Protein AF-A0A0N1IPK5-F1 (afdb_monomer_lite)

Foldseek 3Di:
DDLVVQLVDPVNVVQLLCVLLVNHDADPVSVVLSVLLLCCQAPVCPVDDPVSNVSNLVSLLSCVVPVVVSNVSSCVVRPVVCPRVVVSCVVRVDD

pLDDT: mean 91.19, std 5.99, range [52.81, 96.75]

Organism: Papilio machaon (NCBI:txid76193)

Sequence (95 aa):
MNVDDVISNRRLLIAYVKCVLEKGRCTPEGKELKSHITEALQSGCDKCTDRQRRSIRKVIKHLIHNENNYWNQLVNMYDPNKIYSKMYERELGTI

Radius of gyration: 12.01 Å; chains: 1; bounding box: 26×30×26 Å

Secondary structure (DSSP, 8-state):
--HHHHHH-HHHHHHHHHHHTTSSPPPHHHHHHHHHHHHHHHHTTTT--HHHHHHHHHHHHHHHHH-HHHHHHHHHHH-TT-HHHHHHHHHH---

Structure (mmCIF, N/CA/C/O backbone):
data_AF-A0A0N1IPK5-F1
#
_entry.id   AF-A0A0N1IPK5-F1
#
loop_
_atom_site.group_PDB
_atom_site.id
_atom_site.type_symbol
_atom_site.label_atom_id
_atom_site.label_alt_id
_atom_site.label_comp_id
_atom_site.label_asym_id
_atom_site.label_entity_id
_atom_site.label_seq_id
_atom_site.pdbx_PDB_ins_code
_atom_site.Cartn_x
_atom_site.Cartn_y
_atom_site.Cartn_z
_atom_site.occupancy
_atom_site.B_iso_or_equiv
_atom_site.auth_seq_id
_atom_site.auth_comp_id
_atom_site.auth_asym_id
_atom_site.auth_atom_id
_atom_site.pdbx_PDB_model_num
ATOM 1 N N . MET A 1 1 ? -1.475 -10.969 -12.412 1.00 68.94 1 MET A N 1
ATOM 2 C CA . MET A 1 1 ? -2.534 -10.980 -11.378 1.00 68.94 1 MET A CA 1
ATOM 3 C C . MET A 1 1 ? -3.602 -9.938 -11.705 1.00 68.94 1 MET A C 1
ATOM 5 O O . MET A 1 1 ? -3.240 -8.849 -12.143 1.00 68.94 1 MET A O 1
ATOM 9 N N . ASN A 1 2 ? -4.886 -10.248 -11.509 1.00 83.94 2 ASN A N 1
ATOM 10 C CA . ASN A 1 2 ? -5.958 -9.2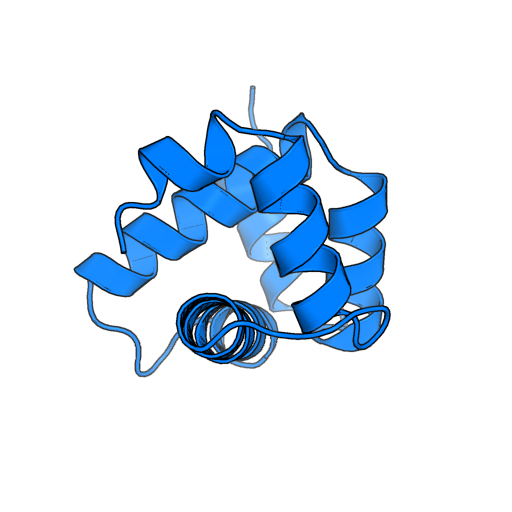50 -11.548 1.00 83.94 2 ASN A CA 1
ATOM 11 C C . ASN A 1 2 ? -6.209 -8.725 -10.127 1.00 83.94 2 ASN A C 1
ATOM 13 O O . ASN A 1 2 ? -6.539 -9.493 -9.230 1.00 83.94 2 ASN A O 1
ATOM 17 N N . VAL A 1 3 ? -6.015 -7.423 -9.914 1.00 86.69 3 VAL A N 1
ATOM 18 C CA . VAL A 1 3 ? -6.200 -6.797 -8.596 1.00 86.69 3 VAL A CA 1
ATOM 19 C C . VAL A 1 3 ? -7.668 -6.753 -8.188 1.00 86.69 3 VAL A C 1
ATOM 21 O O . VAL A 1 3 ? -7.955 -6.878 -7.000 1.00 86.69 3 VAL A O 1
ATOM 24 N N . ASP A 1 4 ? -8.585 -6.620 -9.147 1.00 89.75 4 ASP A N 1
ATOM 25 C CA . ASP A 1 4 ? -10.017 -6.502 -8.864 1.00 89.75 4 ASP A CA 1
ATOM 26 C C . ASP A 1 4 ? -10.572 -7.813 -8.256 1.00 89.75 4 ASP A C 1
ATOM 28 O O . ASP A 1 4 ? -11.365 -7.782 -7.312 1.00 89.75 4 ASP A O 1
ATOM 32 N N . ASP A 1 5 ? -10.050 -8.967 -8.683 1.00 90.44 5 ASP A N 1
ATOM 33 C CA . ASP A 1 5 ? -10.396 -10.282 -8.115 1.00 90.44 5 ASP A CA 1
ATOM 34 C C . ASP A 1 5 ? -9.847 -10.460 -6.688 1.00 90.44 5 ASP A C 1
ATOM 36 O O . ASP A 1 5 ? -10.460 -11.107 -5.838 1.00 90.44 5 ASP A O 1
ATOM 40 N N . VAL A 1 6 ? -8.688 -9.860 -6.394 1.00 89.06 6 VAL A N 1
ATOM 41 C CA . VAL A 1 6 ? -8.072 -9.920 -5.060 1.00 89.06 6 VAL A CA 1
ATOM 42 C C . VAL A 1 6 ? -8.840 -9.054 -4.069 1.00 89.06 6 VAL A C 1
ATOM 44 O O . VAL A 1 6 ? -9.184 -9.534 -2.992 1.00 89.06 6 VAL A O 1
ATOM 47 N N . ILE A 1 7 ? -9.127 -7.794 -4.413 1.00 91.19 7 ILE A N 1
ATOM 48 C CA . ILE A 1 7 ? -9.810 -6.862 -3.497 1.00 91.19 7 ILE A CA 1
ATOM 49 C C . ILE A 1 7 ? -11.297 -7.197 -3.311 1.00 91.19 7 ILE A C 1
ATOM 51 O O . ILE A 1 7 ? -11.865 -6.855 -2.280 1.00 91.19 7 ILE A O 1
ATOM 55 N N . SER A 1 8 ? -11.928 -7.892 -4.264 1.00 94.00 8 SER A N 1
ATOM 56 C CA . SER A 1 8 ? -13.302 -8.396 -4.108 1.00 94.00 8 SER A CA 1
ATOM 57 C C . SER A 1 8 ? -13.387 -9.637 -3.210 1.00 94.00 8 SER A C 1
ATOM 59 O O . SER A 1 8 ? -14.445 -9.921 -2.647 1.00 94.00 8 SER A O 1
ATOM 61 N N . ASN A 1 9 ? -12.276 -10.351 -2.999 1.00 94.38 9 ASN A N 1
ATOM 62 C CA . ASN A 1 9 ? -12.206 -11.507 -2.112 1.00 94.38 9 ASN A CA 1
ATOM 63 C C . ASN A 1 9 ? -11.420 -11.179 -0.837 1.00 94.38 9 ASN A C 1
ATOM 65 O O . ASN A 1 9 ? -10.211 -11.395 -0.744 1.00 94.38 9 ASN A O 1
ATOM 69 N N . ARG A 1 10 ? -12.136 -10.740 0.203 1.00 94.44 10 ARG A N 1
ATOM 70 C CA . ARG A 1 10 ? -11.548 -10.371 1.502 1.00 94.44 10 ARG A CA 1
ATOM 71 C C . ARG A 1 10 ? -10.622 -11.444 2.090 1.00 94.44 10 ARG A C 1
ATOM 73 O O . ARG A 1 10 ? -9.581 -11.116 2.657 1.00 94.44 10 ARG A O 1
ATOM 80 N N . ARG A 1 11 ? -10.964 -12.734 1.962 1.00 94.25 11 ARG A N 1
ATOM 81 C CA . ARG A 1 11 ? -10.131 -13.836 2.481 1.00 94.25 11 ARG A CA 1
ATOM 82 C C . ARG A 1 11 ? -8.788 -13.902 1.751 1.00 94.25 11 ARG A C 1
ATOM 84 O O . ARG A 1 11 ? -7.758 -14.063 2.407 1.00 94.25 11 ARG A O 1
ATOM 91 N N . LEU A 1 12 ? -8.806 -13.774 0.425 1.00 92.31 12 LEU A N 1
ATOM 92 C CA . LEU A 1 12 ? -7.603 -13.747 -0.406 1.00 92.31 12 LEU A CA 1
ATOM 93 C C . LEU A 1 12 ? -6.770 -12.490 -0.134 1.00 92.31 12 LEU A C 1
ATOM 95 O O . LEU A 1 12 ? -5.572 -12.603 0.128 1.00 92.31 12 LEU A O 1
ATOM 99 N N . LEU A 1 13 ? -7.411 -11.316 -0.098 1.00 93.31 13 LEU A N 1
ATOM 100 C CA . LEU A 1 13 ? -6.763 -10.047 0.230 1.00 93.31 13 LEU A CA 1
ATOM 101 C C . LEU A 1 13 ? -6.028 -10.127 1.572 1.00 93.31 13 LEU A C 1
ATOM 103 O O . LEU A 1 13 ? -4.840 -9.821 1.642 1.00 93.31 13 LEU A O 1
ATOM 107 N N . ILE A 1 14 ? -6.698 -10.594 2.630 1.00 94.25 14 ILE A N 1
ATOM 108 C CA . ILE A 1 14 ? -6.093 -10.712 3.964 1.00 94.25 14 ILE A CA 1
ATOM 109 C C . ILE A 1 14 ? -4.921 -11.696 3.961 1.00 94.25 14 ILE A C 1
ATOM 111 O O . ILE A 1 14 ? -3.928 -11.452 4.648 1.00 94.25 14 ILE A O 1
ATOM 115 N N . ALA A 1 15 ? -4.996 -12.798 3.209 1.00 94.00 15 ALA A N 1
ATOM 116 C CA . ALA A 1 15 ? -3.876 -13.731 3.097 1.00 94.00 15 ALA A CA 1
ATOM 117 C C . ALA A 1 15 ? -2.639 -13.044 2.497 1.00 94.00 15 ALA A C 1
ATOM 119 O O . ALA A 1 15 ? -1.535 -13.191 3.027 1.00 94.00 15 ALA A O 1
ATOM 120 N N . TYR A 1 16 ? -2.827 -12.235 1.453 1.00 92.75 16 TYR A N 1
ATOM 121 C CA . TYR A 1 16 ? -1.740 -11.465 0.857 1.00 92.75 16 TYR A CA 1
ATOM 122 C C . TYR A 1 16 ? -1.226 -10.375 1.788 1.00 92.75 16 TYR A C 1
ATOM 124 O O . TYR A 1 16 ? -0.024 -10.298 2.009 1.00 92.75 16 TYR A O 1
ATOM 132 N N . VAL A 1 17 ? -2.106 -9.597 2.417 1.00 94.12 17 VAL A N 1
ATOM 133 C CA . VAL A 1 17 ? -1.712 -8.557 3.377 1.00 94.12 17 VAL A CA 1
ATOM 134 C C . VAL A 1 17 ? -0.926 -9.143 4.551 1.00 94.12 17 VAL A C 1
ATOM 136 O O . VAL A 1 17 ? 0.090 -8.582 4.948 1.00 94.12 17 VAL A O 1
ATOM 139 N N . LYS A 1 18 ? -1.331 -10.302 5.083 1.00 95.00 18 LYS A N 1
ATOM 140 C CA . LYS A 1 18 ? -0.567 -11.005 6.125 1.00 95.00 18 LYS A CA 1
ATOM 141 C C . LYS A 1 18 ? 0.804 -11.455 5.631 1.00 95.00 18 LYS A C 1
ATOM 143 O O . LYS A 1 18 ? 1.753 -11.387 6.399 1.00 95.00 18 LYS A O 1
ATOM 148 N N . CYS A 1 19 ? 0.920 -11.891 4.380 1.00 94.81 19 CYS A N 1
ATOM 149 C CA . CYS A 1 19 ? 2.214 -12.165 3.756 1.00 94.81 19 CYS A CA 1
ATOM 150 C C . CYS A 1 19 ? 3.085 -10.898 3.678 1.00 94.81 19 CYS A C 1
ATOM 152 O O . CYS A 1 19 ? 4.260 -10.946 4.044 1.00 94.81 19 CYS A O 1
ATOM 154 N N . VAL A 1 20 ? 2.510 -9.765 3.252 1.00 93.31 20 VAL A N 1
ATOM 155 C CA . VAL A 1 20 ? 3.215 -8.475 3.206 1.00 93.31 20 VAL A CA 1
ATOM 156 C C . VAL A 1 20 ? 3.716 -8.111 4.606 1.00 93.31 20 VAL A C 1
ATOM 158 O O . VAL A 1 20 ? 4.900 -7.862 4.769 1.00 93.31 20 VAL A O 1
ATOM 161 N N . LEU A 1 21 ? 2.865 -8.229 5.626 1.00 94.44 21 LEU A N 1
ATOM 162 C CA . LEU A 1 21 ? 3.189 -7.987 7.039 1.00 94.44 21 LEU A CA 1
ATOM 163 C C . LEU A 1 21 ? 4.081 -9.054 7.699 1.00 94.44 21 LEU A C 1
ATOM 165 O O . LEU A 1 21 ? 4.260 -9.012 8.913 1.00 94.44 21 LEU A O 1
ATOM 169 N N . GLU A 1 22 ? 4.575 -10.044 6.951 1.00 92.31 22 GLU A N 1
ATOM 170 C CA . GLU A 1 22 ? 5.397 -11.154 7.468 1.00 92.31 22 GLU A CA 1
ATOM 171 C C . GLU A 1 22 ? 4.707 -12.001 8.556 1.00 92.31 22 GLU A C 1
ATOM 173 O O . GLU A 1 22 ? 5.340 -12.685 9.354 1.00 92.31 22 GLU A O 1
ATOM 178 N N . LYS A 1 23 ? 3.372 -12.015 8.549 1.00 93.56 23 LYS A N 1
ATOM 179 C CA . LYS A 1 23 ? 2.494 -12.771 9.460 1.00 93.56 23 LYS A CA 1
ATOM 180 C C . LYS A 1 23 ? 1.858 -13.998 8.799 1.00 93.56 23 LYS A C 1
ATOM 182 O O . LYS A 1 23 ? 0.878 -14.545 9.307 1.00 93.56 23 LYS A O 1
ATOM 187 N N . GLY A 1 24 ? 2.353 -14.415 7.636 1.00 90.88 24 GLY A N 1
ATOM 188 C CA . GLY A 1 24 ? 1.797 -15.532 6.877 1.00 90.88 24 GLY A CA 1
ATOM 189 C C . GLY A 1 24 ? 2.657 -15.937 5.685 1.00 90.88 24 GLY A C 1
ATOM 190 O O . GLY A 1 24 ? 3.609 -15.253 5.318 1.00 90.88 24 GLY A O 1
ATOM 191 N N . ARG A 1 25 ? 2.311 -17.069 5.064 1.00 91.62 25 ARG A N 1
ATOM 192 C CA . ARG A 1 25 ? 2.994 -17.553 3.857 1.00 91.62 25 ARG A CA 1
ATOM 193 C C . ARG A 1 25 ? 2.636 -16.684 2.654 1.00 91.62 25 ARG A C 1
ATOM 195 O O . ARG A 1 25 ? 1.471 -16.361 2.447 1.00 91.62 25 ARG A O 1
ATOM 202 N N . CYS A 1 26 ? 3.636 -16.375 1.838 1.00 89.25 26 CYS A N 1
ATOM 203 C CA . CYS A 1 26 ? 3.457 -15.678 0.571 1.00 89.25 26 CYS A CA 1
ATOM 204 C C . CYS A 1 26 ? 3.338 -16.663 -0.592 1.00 89.25 26 CYS A C 1
ATOM 206 O O . CYS A 1 26 ? 4.207 -17.523 -0.755 1.00 89.25 26 CYS A O 1
ATOM 208 N N . THR A 1 27 ? 2.319 -16.493 -1.434 1.00 88.88 27 THR A N 1
ATOM 209 C CA . THR A 1 27 ? 2.322 -17.061 -2.792 1.00 88.88 27 THR A CA 1
ATOM 210 C C . THR A 1 27 ? 3.259 -16.233 -3.687 1.00 88.88 27 THR A C 1
ATOM 212 O O . THR A 1 27 ? 3.650 -15.129 -3.284 1.00 88.88 27 THR A O 1
ATOM 215 N N . PRO A 1 28 ? 3.651 -16.712 -4.881 1.00 89.12 28 PRO A N 1
ATOM 216 C CA . PRO A 1 28 ? 4.416 -15.904 -5.835 1.00 89.12 28 PRO A CA 1
ATOM 217 C C . PRO A 1 28 ? 3.773 -14.537 -6.120 1.00 89.12 28 PRO A C 1
ATOM 219 O O . PRO A 1 28 ? 4.456 -13.517 -6.084 1.00 89.12 28 PRO A O 1
ATOM 222 N N . GLU A 1 29 ? 2.451 -14.495 -6.276 1.00 84.31 29 GLU A N 1
ATOM 223 C CA . GLU A 1 29 ? 1.679 -13.268 -6.511 1.00 84.31 29 GLU A CA 1
ATOM 224 C C . GLU A 1 29 ? 1.664 -12.368 -5.268 1.00 84.31 29 GLU A C 1
ATOM 226 O O . GLU A 1 29 ? 1.810 -11.151 -5.363 1.00 84.31 29 GLU A O 1
ATOM 231 N N . GLY A 1 30 ? 1.556 -12.961 -4.074 1.00 86.50 30 GLY A N 1
ATOM 232 C CA . GLY A 1 30 ? 1.672 -12.230 -2.813 1.00 86.50 30 GLY A CA 1
ATOM 233 C C . GLY A 1 30 ? 3.043 -11.564 -2.635 1.00 86.50 30 GLY A C 1
ATOM 234 O O . GLY A 1 30 ? 3.117 -10.471 -2.076 1.00 86.50 30 GLY A O 1
ATOM 235 N N . LYS A 1 31 ? 4.127 -12.174 -3.142 1.00 88.69 31 LYS A N 1
ATOM 236 C CA . LYS A 1 31 ? 5.472 -11.564 -3.140 1.00 88.69 31 LYS A CA 1
ATOM 237 C C . LYS A 1 31 ? 5.562 -10.372 -4.091 1.00 88.69 31 LYS A C 1
ATOM 239 O O . LYS A 1 31 ? 6.175 -9.368 -3.735 1.00 88.69 31 LYS A O 1
ATOM 244 N N . GLU A 1 32 ? 4.937 -10.466 -5.262 1.00 86.31 32 GLU A N 1
ATOM 245 C CA . GLU A 1 32 ? 4.838 -9.347 -6.207 1.00 86.31 32 GLU A CA 1
ATOM 246 C C . GLU A 1 32 ? 4.073 -8.176 -5.570 1.00 86.31 32 GLU A C 1
ATOM 248 O O . GLU A 1 32 ? 4.570 -7.048 -5.536 1.00 86.31 32 GLU A O 1
ATOM 253 N N . LEU A 1 33 ? 2.917 -8.454 -4.952 1.00 83.25 33 LEU A N 1
ATOM 254 C CA . LEU A 1 33 ? 2.144 -7.438 -4.236 1.00 83.25 33 LEU A CA 1
ATOM 255 C C . LEU A 1 33 ? 2.934 -6.824 -3.072 1.00 83.25 33 LEU A C 1
ATOM 257 O O . LEU A 1 33 ? 2.894 -5.606 -2.900 1.00 83.25 33 LEU A O 1
ATOM 261 N N . LYS A 1 34 ? 3.670 -7.642 -2.305 1.00 87.88 34 LYS A N 1
ATOM 262 C CA . LYS A 1 34 ? 4.568 -7.174 -1.238 1.00 87.88 34 LYS A CA 1
ATOM 263 C C . LYS A 1 34 ? 5.568 -6.160 -1.786 1.00 87.88 34 LYS A C 1
ATOM 265 O O . LYS A 1 34 ? 5.616 -5.047 -1.280 1.00 87.88 34 LYS A O 1
ATOM 270 N N . SER A 1 35 ? 6.303 -6.514 -2.842 1.00 88.56 35 SER A N 1
ATOM 271 C CA . SER A 1 35 ? 7.302 -5.625 -3.451 1.00 88.56 35 SER A CA 1
ATOM 272 C C . SER A 1 35 ? 6.697 -4.282 -3.858 1.00 88.56 35 SER A C 1
ATOM 274 O O . SER A 1 35 ? 7.264 -3.232 -3.575 1.00 88.56 35 SER A O 1
ATOM 276 N N . HIS A 1 36 ? 5.529 -4.314 -4.493 1.00 87.69 36 HIS A N 1
ATOM 277 C CA . HIS A 1 36 ? 4.864 -3.126 -5.014 1.00 87.69 36 HIS A CA 1
ATOM 278 C C . HIS A 1 36 ? 4.268 -2.220 -3.932 1.00 87.69 36 HIS A C 1
ATOM 280 O O . HIS A 1 36 ? 4.411 -1.002 -4.011 1.00 87.69 36 HIS A O 1
ATOM 286 N N . ILE A 1 37 ? 3.623 -2.787 -2.907 1.00 88.06 37 ILE A N 1
ATOM 287 C CA . ILE A 1 37 ? 3.115 -2.006 -1.769 1.00 88.06 37 ILE A CA 1
ATOM 288 C C . ILE A 1 37 ? 4.277 -1.391 -0.989 1.00 88.06 37 ILE A C 1
ATOM 290 O O . ILE A 1 37 ? 4.211 -0.217 -0.632 1.00 88.06 37 ILE A O 1
ATOM 294 N N . THR A 1 38 ? 5.344 -2.157 -0.749 1.00 90.62 38 THR A 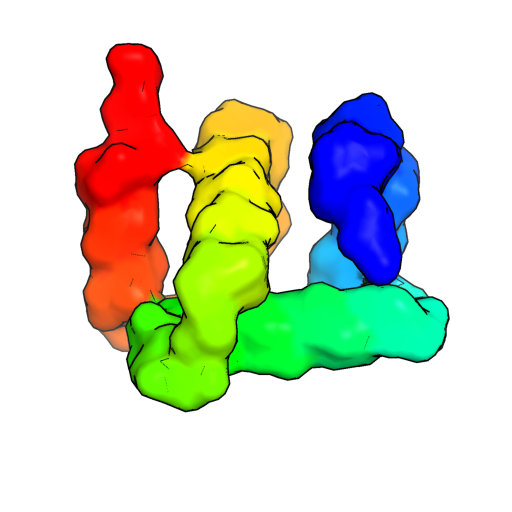N 1
ATOM 295 C CA . THR A 1 38 ? 6.535 -1.657 -0.060 1.00 90.62 38 THR A CA 1
ATOM 296 C C . THR A 1 38 ? 7.173 -0.500 -0.826 1.00 90.62 38 THR A C 1
ATOM 298 O O . THR A 1 38 ? 7.429 0.539 -0.228 1.00 90.62 38 THR A O 1
ATOM 301 N N . GLU A 1 39 ? 7.351 -0.618 -2.144 1.00 91.50 39 GLU A N 1
ATOM 302 C CA . GLU A 1 39 ? 7.898 0.464 -2.973 1.00 91.50 39 GLU A CA 1
ATOM 303 C C . GLU A 1 39 ? 7.003 1.715 -2.975 1.00 91.50 39 GLU A C 1
ATOM 305 O O . GLU A 1 39 ? 7.488 2.840 -2.858 1.00 91.50 39 GLU A O 1
ATOM 310 N N . ALA A 1 40 ? 5.682 1.540 -3.048 1.00 92.62 40 ALA A N 1
ATOM 311 C CA . ALA A 1 40 ? 4.742 2.654 -2.971 1.00 92.62 40 ALA A CA 1
ATOM 312 C C . ALA A 1 40 ? 4.819 3.400 -1.630 1.00 92.62 40 ALA A C 1
ATOM 314 O O . ALA A 1 40 ? 4.765 4.627 -1.605 1.00 92.62 40 ALA A O 1
ATOM 315 N N . LEU A 1 41 ? 4.976 2.672 -0.523 1.00 92.94 41 LEU A N 1
ATOM 316 C CA . LEU A 1 41 ? 5.059 3.253 0.817 1.00 92.94 41 LEU A CA 1
ATOM 317 C C . LEU A 1 41 ? 6.447 3.811 1.163 1.00 92.94 41 LEU A C 1
ATOM 319 O O . LEU A 1 41 ? 6.524 4.724 1.973 1.00 92.94 41 LEU A O 1
ATOM 323 N N . GLN A 1 42 ? 7.526 3.303 0.564 1.00 92.50 42 GLN A 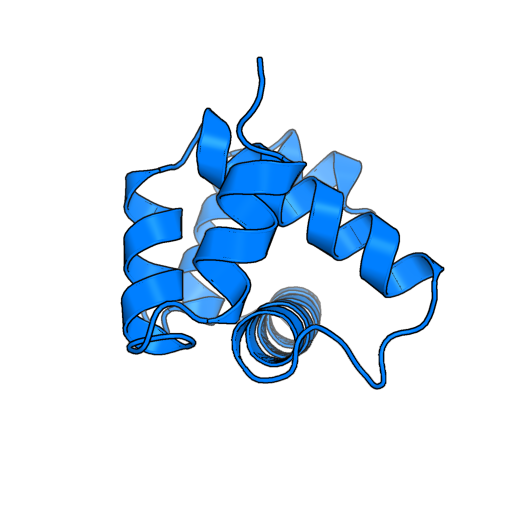N 1
ATOM 324 C CA . GLN A 1 42 ? 8.898 3.740 0.864 1.00 92.50 42 GLN A CA 1
ATOM 325 C C . GLN A 1 42 ? 9.424 4.822 -0.079 1.00 92.50 42 GLN A C 1
ATOM 327 O O . GLN A 1 42 ? 10.253 5.635 0.326 1.00 92.50 42 GLN A O 1
ATOM 332 N N . SER A 1 43 ? 8.981 4.821 -1.335 1.00 91.00 43 SER A N 1
ATOM 333 C CA . SER A 1 43 ? 9.503 5.714 -2.373 1.00 91.00 43 SER A CA 1
ATOM 334 C C . SER A 1 43 ? 8.421 6.197 -3.336 1.00 91.00 43 SER A C 1
ATOM 336 O O . SER A 1 43 ? 8.716 6.467 -4.493 1.00 91.00 43 SER A O 1
ATOM 338 N N . GLY A 1 44 ? 7.146 6.195 -2.939 1.00 86.69 44 GLY A N 1
ATOM 339 C CA . GLY A 1 44 ? 6.068 6.734 -3.775 1.00 86.69 44 GLY A CA 1
ATOM 340 C C . GLY A 1 44 ? 5.867 6.021 -5.116 1.00 86.69 44 GLY A C 1
ATOM 341 O O . GLY A 1 44 ? 5.181 6.552 -5.991 1.00 86.69 44 GLY A O 1
ATOM 342 N N . CYS A 1 45 ? 6.405 4.805 -5.285 1.00 87.38 45 CYS A N 1
ATOM 343 C CA . CYS A 1 45 ? 6.331 4.047 -6.537 1.00 87.38 45 CYS A CA 1
ATOM 344 C C . CYS A 1 45 ? 7.104 4.699 -7.709 1.00 87.38 45 CYS A C 1
ATOM 346 O O . CYS A 1 45 ? 6.641 4.694 -8.861 1.00 87.38 45 CYS A O 1
ATOM 348 N N . ASP A 1 46 ? 8.281 5.266 -7.429 1.00 88.12 46 ASP A N 1
ATOM 349 C CA . ASP A 1 46 ? 9.138 5.925 -8.424 1.00 88.12 46 ASP A CA 1
ATOM 350 C C . ASP A 1 46 ? 9.494 5.040 -9.629 1.00 88.12 46 ASP A C 1
ATOM 352 O O . ASP A 1 46 ? 9.525 5.542 -10.754 1.00 88.12 46 ASP A O 1
ATOM 356 N N . LYS A 1 47 ? 9.697 3.725 -9.443 1.00 86.50 47 LYS A N 1
ATOM 357 C CA . LYS A 1 47 ? 10.070 2.800 -10.535 1.00 86.50 47 LYS A CA 1
ATOM 358 C C . LYS A 1 47 ? 8.887 1.999 -11.079 1.00 86.50 47 LYS A C 1
ATOM 360 O O . LYS A 1 47 ? 9.054 1.182 -11.984 1.00 86.50 47 LYS A O 1
ATOM 365 N N . CYS A 1 48 ? 7.685 2.242 -10.568 1.00 88.06 48 CYS A N 1
ATOM 366 C CA . CYS A 1 48 ? 6.485 1.549 -11.007 1.00 88.06 48 CYS A CA 1
ATOM 367 C C . CYS A 1 48 ? 6.017 2.030 -12.381 1.00 88.06 48 CYS A C 1
ATOM 369 O O . CYS A 1 48 ? 5.927 3.227 -12.651 1.00 88.06 48 CYS A O 1
ATOM 371 N N . THR A 1 49 ? 5.588 1.088 -13.216 1.00 91.00 49 THR A N 1
ATOM 372 C CA . THR A 1 49 ? 4.838 1.389 -14.442 1.00 91.00 49 THR A CA 1
ATOM 373 C C . THR A 1 49 ? 3.474 2.004 -14.117 1.00 91.00 49 THR A C 1
ATOM 375 O O . THR A 1 49 ? 2.903 1.764 -13.049 1.00 91.00 49 THR A O 1
ATOM 378 N N . ASP A 1 50 ? 2.867 2.715 -15.068 1.00 91.12 50 ASP A N 1
ATOM 379 C CA . ASP A 1 50 ? 1.535 3.306 -14.867 1.00 91.12 50 ASP A CA 1
ATOM 380 C C . ASP A 1 50 ? 0.464 2.264 -14.532 1.00 91.12 50 ASP A C 1
ATOM 382 O O . ASP A 1 50 ? -0.464 2.524 -13.761 1.00 91.12 50 ASP A O 1
ATOM 386 N N . ARG A 1 51 ? 0.598 1.051 -15.080 1.00 89.12 51 ARG A N 1
ATOM 387 C CA . ARG A 1 51 ? -0.288 -0.067 -14.749 1.00 89.12 51 ARG A CA 1
ATOM 388 C C . ARG A 1 51 ? -0.129 -0.479 -13.285 1.00 89.12 51 ARG A C 1
ATOM 390 O O . ARG A 1 51 ? -1.139 -0.637 -12.605 1.00 89.12 51 ARG A O 1
ATOM 397 N N . GLN A 1 52 ? 1.104 -0.623 -12.800 1.00 87.88 52 GLN A N 1
ATOM 398 C CA . GLN A 1 52 ? 1.379 -0.949 -11.397 1.00 87.88 52 GLN A CA 1
ATOM 399 C C . GLN A 1 52 ? 0.881 0.155 -10.466 1.00 87.88 52 GLN A C 1
ATOM 401 O O . GLN A 1 52 ? 0.169 -0.148 -9.512 1.00 87.88 52 GLN A O 1
ATOM 406 N N . ARG A 1 53 ? 1.141 1.430 -10.786 1.00 91.00 53 ARG A N 1
ATOM 407 C CA . ARG A 1 53 ? 0.644 2.576 -10.005 1.00 91.00 53 ARG A CA 1
ATOM 408 C C . ARG A 1 53 ? -0.875 2.551 -9.867 1.00 91.00 53 ARG A C 1
ATOM 410 O O . ARG A 1 53 ? -1.387 2.668 -8.757 1.00 91.00 53 ARG A O 1
ATOM 417 N N . ARG A 1 54 ? -1.611 2.336 -10.965 1.00 91.25 54 ARG A N 1
ATOM 418 C CA . ARG A 1 54 ? -3.082 2.213 -10.924 1.00 91.25 54 ARG A CA 1
ATOM 419 C C . ARG A 1 54 ? -3.538 1.044 -10.052 1.00 91.25 54 ARG A C 1
ATOM 421 O O . ARG A 1 54 ? -4.431 1.220 -9.226 1.00 91.25 54 ARG A O 1
ATOM 428 N N . SER A 1 55 ? -2.919 -0.123 -10.207 1.00 89.69 55 SER A N 1
ATOM 429 C CA . SER A 1 55 ? -3.228 -1.311 -9.406 1.00 89.69 55 SER A CA 1
ATOM 430 C C . SER A 1 55 ? -2.979 -1.088 -7.913 1.00 89.69 55 SER A C 1
ATOM 432 O O . SER A 1 55 ? -3.846 -1.383 -7.096 1.00 89.69 55 SER A O 1
ATOM 434 N N . ILE A 1 56 ? -1.833 -0.515 -7.545 1.00 90.75 56 ILE A N 1
ATOM 435 C CA . ILE A 1 56 ? -1.473 -0.259 -6.147 1.00 90.75 56 ILE A CA 1
ATOM 436 C C . ILE A 1 56 ? -2.410 0.778 -5.535 1.00 90.75 56 ILE A C 1
ATOM 438 O O . ILE A 1 56 ? -2.920 0.552 -4.443 1.00 90.75 56 ILE A O 1
ATOM 442 N N . ARG A 1 57 ? -2.725 1.865 -6.252 1.00 92.94 57 ARG A N 1
ATOM 443 C CA . ARG A 1 57 ? -3.702 2.865 -5.787 1.00 92.94 57 ARG A CA 1
ATOM 444 C C . ARG A 1 57 ? -5.071 2.248 -5.509 1.00 92.94 57 ARG A C 1
ATOM 446 O O . ARG A 1 57 ? -5.687 2.602 -4.510 1.00 92.94 57 ARG A O 1
ATOM 453 N N . LYS A 1 58 ? -5.538 1.307 -6.341 1.00 93.06 58 LYS A N 1
ATOM 454 C CA . LYS A 1 58 ? -6.785 0.565 -6.077 1.00 93.06 58 LYS A CA 1
ATOM 455 C C . LYS A 1 58 ? -6.706 -0.231 -4.772 1.00 93.06 58 LYS A C 1
ATOM 457 O O . LYS A 1 58 ? -7.624 -0.143 -3.960 1.00 93.06 58 LYS A O 1
ATOM 462 N N . VAL A 1 59 ? -5.612 -0.969 -4.555 1.00 92.44 59 VAL A N 1
ATOM 463 C CA . VAL A 1 59 ? -5.408 -1.742 -3.317 1.00 92.44 59 VAL A CA 1
ATOM 464 C C . VAL A 1 59 ? -5.342 -0.817 -2.106 1.00 92.44 59 VAL A C 1
ATOM 466 O O . VAL A 1 59 ? -6.073 -1.032 -1.147 1.00 92.44 59 VAL A O 1
ATOM 469 N N . ILE A 1 60 ? -4.529 0.240 -2.160 1.00 94.25 60 ILE A N 1
ATOM 470 C CA . ILE A 1 60 ? -4.383 1.215 -1.073 1.00 94.25 60 ILE A CA 1
ATOM 471 C C . ILE A 1 60 ? -5.730 1.865 -0.748 1.00 94.25 60 ILE A C 1
ATOM 473 O O . ILE A 1 60 ? -6.119 1.887 0.416 1.00 94.25 60 ILE A O 1
ATOM 477 N N . LYS A 1 61 ? -6.486 2.315 -1.758 1.00 95.25 61 LYS A N 1
ATOM 478 C CA . LYS A 1 61 ? -7.830 2.873 -1.554 1.00 95.25 61 LYS A CA 1
ATOM 479 C C . LYS A 1 61 ? -8.739 1.878 -0.832 1.00 95.25 61 LYS A C 1
ATOM 481 O O . LYS A 1 61 ? -9.386 2.236 0.148 1.00 95.25 61 LYS A O 1
ATOM 486 N N . HIS A 1 62 ? -8.761 0.624 -1.285 1.00 95.00 62 HIS A N 1
ATOM 487 C CA . HIS A 1 62 ? -9.565 -0.413 -0.647 1.00 95.00 62 HIS A CA 1
ATOM 488 C C . HIS A 1 62 ? -9.141 -0.648 0.810 1.00 95.0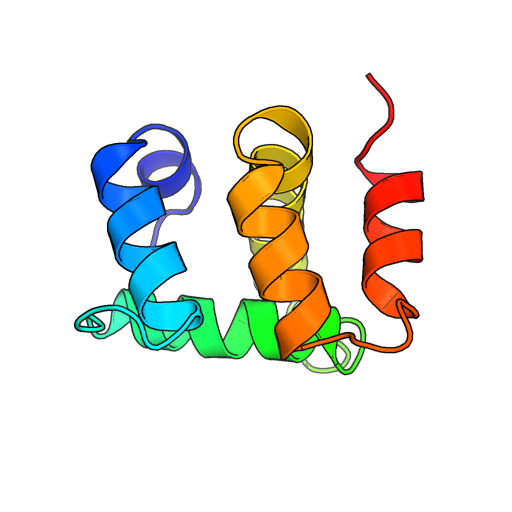0 62 HIS A C 1
ATOM 490 O O . HIS A 1 62 ? -10.009 -0.754 1.674 1.00 95.00 62 HIS A O 1
ATOM 496 N N . LEU A 1 63 ? -7.835 -0.684 1.096 1.00 95.12 63 LEU A N 1
ATOM 497 C CA . LEU A 1 63 ? -7.308 -0.879 2.447 1.00 95.12 63 LEU A CA 1
ATOM 498 C C . LEU A 1 63 ? -7.644 0.288 3.382 1.00 95.12 63 LEU A C 1
ATOM 500 O O . LEU A 1 63 ? -8.064 0.041 4.507 1.00 95.12 63 LEU A O 1
ATOM 504 N N . ILE A 1 64 ? -7.521 1.535 2.919 1.00 95.38 64 ILE A N 1
ATOM 505 C CA . ILE A 1 64 ? -7.876 2.728 3.705 1.00 95.38 64 ILE A CA 1
ATOM 506 C C . ILE A 1 64 ? -9.361 2.689 4.098 1.00 95.38 64 ILE A C 1
ATOM 508 O O . ILE A 1 64 ? -9.701 2.950 5.250 1.00 95.38 64 ILE A O 1
ATOM 512 N N . HIS A 1 65 ? -10.240 2.338 3.153 1.00 95.00 65 HIS A N 1
ATOM 513 C CA . HIS A 1 65 ? -11.695 2.415 3.338 1.00 95.00 65 HIS A CA 1
ATOM 514 C C . HIS A 1 65 ? -12.280 1.203 4.070 1.00 95.00 65 HIS A C 1
ATOM 516 O O . HIS A 1 65 ? -13.187 1.360 4.881 1.00 95.00 65 HIS A O 1
ATOM 522 N N . ASN A 1 66 ? -11.775 -0.004 3.799 1.00 95.94 66 ASN A N 1
ATOM 523 C CA . ASN A 1 66 ? -12.401 -1.254 4.252 1.00 95.94 66 ASN A CA 1
ATOM 524 C C . ASN A 1 66 ? -11.555 -2.027 5.271 1.00 95.94 66 ASN A C 1
ATOM 526 O O . ASN A 1 66 ? -12.089 -2.822 6.039 1.00 95.94 66 ASN A O 1
ATOM 530 N N . GLU A 1 67 ? -10.237 -1.813 5.302 1.00 96.00 67 GLU A N 1
ATOM 531 C CA . GLU A 1 67 ? -9.296 -2.620 6.091 1.00 96.00 67 GLU A CA 1
ATOM 532 C C . GLU A 1 67 ? -8.296 -1.738 6.861 1.00 96.00 67 GLU A C 1
ATOM 534 O O . GLU A 1 67 ? -7.103 -2.041 6.940 1.00 96.00 67 GLU A O 1
ATOM 539 N N . ASN A 1 68 ? -8.782 -0.641 7.458 1.00 95.31 68 ASN A N 1
ATOM 540 C CA . ASN A 1 68 ? -7.960 0.405 8.086 1.00 95.31 68 ASN A CA 1
ATOM 541 C C . ASN A 1 68 ? -6.955 -0.150 9.122 1.00 95.31 68 ASN A C 1
ATOM 543 O O . ASN A 1 68 ? -5.805 0.276 9.194 1.00 95.31 68 ASN A O 1
ATOM 547 N N . ASN A 1 69 ? -7.329 -1.187 9.879 1.00 96.75 69 ASN A N 1
ATOM 548 C CA . ASN A 1 69 ? -6.399 -1.846 10.803 1.00 96.75 69 ASN A CA 1
ATOM 549 C C . ASN A 1 69 ? -5.155 -2.394 10.074 1.00 96.75 69 ASN A C 1
ATOM 551 O O . ASN A 1 69 ? -4.022 -2.155 10.495 1.00 96.75 69 ASN A O 1
ATOM 555 N N . TYR A 1 70 ? -5.357 -3.093 8.958 1.00 96.19 70 TYR A N 1
ATOM 556 C CA . TYR A 1 70 ? -4.261 -3.616 8.155 1.00 96.19 70 TYR A CA 1
ATOM 557 C C . TYR A 1 70 ? -3.482 -2.509 7.446 1.00 96.19 70 TYR A C 1
ATOM 559 O O . TYR A 1 70 ? -2.257 -2.595 7.376 1.00 96.19 70 TYR A O 1
ATOM 567 N N . TRP A 1 71 ? -4.166 -1.463 6.974 1.00 96.50 71 TRP A N 1
ATOM 568 C CA . TRP A 1 71 ? -3.511 -0.273 6.435 1.00 96.50 71 TRP A CA 1
ATOM 569 C C . TRP A 1 71 ? -2.529 0.325 7.448 1.00 96.50 71 TRP A C 1
ATOM 571 O O . TRP A 1 71 ? -1.345 0.440 7.150 1.00 96.50 71 TRP A O 1
ATOM 581 N N . ASN A 1 72 ? -2.968 0.579 8.683 1.00 96.50 72 ASN A N 1
ATOM 582 C CA . ASN A 1 72 ? -2.105 1.125 9.735 1.00 96.50 72 ASN A CA 1
ATOM 583 C C . ASN A 1 72 ? -0.901 0.226 10.044 1.00 96.50 72 ASN A C 1
ATOM 585 O O . ASN A 1 72 ? 0.197 0.725 10.277 1.00 96.50 72 ASN A O 1
ATOM 589 N N . GLN A 1 73 ? -1.077 -1.098 10.027 1.00 96.75 73 GLN A N 1
ATOM 590 C CA . GLN A 1 73 ? 0.042 -2.026 10.208 1.00 96.75 73 GLN A CA 1
ATOM 591 C C . GLN A 1 73 ? 1.068 -1.914 9.072 1.00 96.75 73 GLN A C 1
ATOM 593 O O . GLN A 1 73 ? 2.267 -1.910 9.342 1.00 96.75 73 GLN A O 1
ATOM 598 N N . LEU A 1 74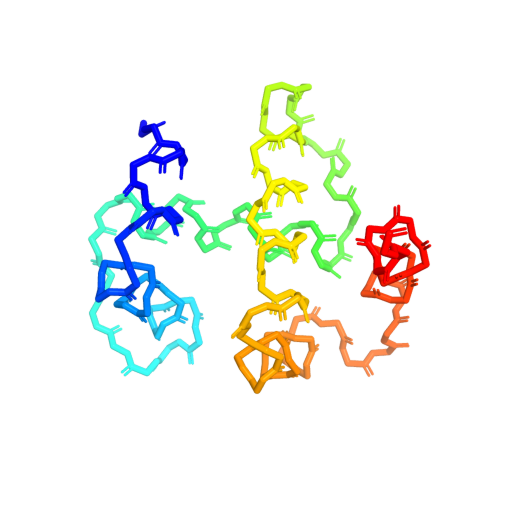 ? 0.609 -1.801 7.822 1.00 95.50 74 LEU A N 1
ATOM 599 C CA . LEU A 1 74 ? 1.486 -1.626 6.662 1.00 95.50 74 LEU A CA 1
ATOM 600 C C . LEU A 1 74 ? 2.227 -0.290 6.724 1.00 95.50 74 LEU A C 1
ATOM 602 O O . LEU A 1 74 ? 3.436 -0.261 6.510 1.00 95.50 74 LEU A O 1
ATOM 606 N N . VAL A 1 75 ? 1.528 0.793 7.072 1.00 96.25 75 VAL A N 1
ATOM 607 C CA . VAL A 1 75 ? 2.126 2.124 7.246 1.00 96.25 75 VAL A CA 1
ATOM 608 C C . VAL A 1 75 ? 3.198 2.093 8.329 1.00 96.25 75 VAL A C 1
ATOM 610 O O . VAL A 1 75 ? 4.322 2.506 8.080 1.00 96.25 75 VAL A O 1
ATOM 613 N N . ASN A 1 76 ? 2.908 1.527 9.500 1.00 95.94 76 ASN A N 1
ATOM 614 C CA . ASN A 1 76 ? 3.889 1.449 10.584 1.00 95.94 76 ASN A CA 1
ATOM 615 C C . ASN A 1 76 ? 5.134 0.629 10.207 1.00 95.94 76 ASN A C 1
AT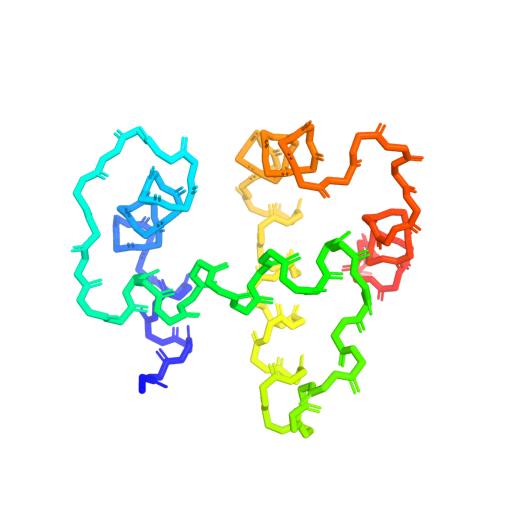OM 617 O O . ASN A 1 76 ? 6.218 0.904 10.715 1.00 95.94 76 ASN A O 1
ATOM 621 N N . MET A 1 77 ? 4.986 -0.374 9.337 1.00 95.31 77 MET A N 1
ATOM 622 C CA . MET A 1 77 ? 6.091 -1.227 8.901 1.00 95.31 77 MET A CA 1
ATOM 623 C C . MET A 1 77 ? 6.936 -0.592 7.789 1.00 95.31 77 MET A C 1
ATOM 625 O O . MET A 1 77 ? 8.159 -0.713 7.814 1.00 95.31 77 MET A O 1
ATOM 629 N N . TYR A 1 78 ? 6.303 0.056 6.808 1.00 95.06 78 TYR A N 1
ATOM 630 C CA . TYR A 1 78 ? 6.970 0.486 5.572 1.00 95.06 78 TYR A CA 1
ATOM 631 C C . TYR A 1 78 ? 7.104 1.999 5.410 1.00 95.06 78 TYR A C 1
ATOM 633 O O . TYR A 1 78 ? 7.975 2.439 4.668 1.00 95.06 78 TYR A O 1
ATOM 641 N N . ASP A 1 79 ? 6.294 2.787 6.110 1.00 95.56 79 ASP A N 1
ATOM 642 C CA . ASP A 1 79 ? 6.325 4.251 6.092 1.00 95.56 79 ASP A CA 1
ATOM 643 C C . ASP A 1 79 ? 6.161 4.825 7.515 1.00 95.56 79 ASP A C 1
ATOM 645 O O . ASP A 1 79 ? 5.186 5.524 7.811 1.00 95.56 79 ASP A O 1
ATOM 649 N N . PRO A 1 80 ? 7.097 4.536 8.442 1.00 93.88 80 PRO A N 1
ATOM 650 C CA . PRO A 1 80 ? 6.981 4.960 9.841 1.00 93.88 80 PRO A CA 1
ATOM 651 C C . PRO A 1 80 ? 6.940 6.489 10.006 1.00 93.88 80 PRO A C 1
ATOM 653 O O . PRO A 1 80 ? 6.327 6.996 10.944 1.00 93.88 80 PRO A O 1
ATOM 656 N N . ASN A 1 81 ? 7.536 7.231 9.067 1.00 94.06 81 ASN A N 1
ATOM 657 C CA . ASN A 1 81 ? 7.517 8.698 9.038 1.00 94.06 81 ASN A CA 1
ATOM 658 C C . ASN A 1 81 ? 6.234 9.273 8.413 1.00 94.06 81 ASN A C 1
ATOM 660 O O . ASN A 1 81 ? 6.023 10.488 8.428 1.00 94.06 81 ASN A O 1
ATOM 664 N N . LYS A 1 82 ? 5.368 8.406 7.885 1.00 93.44 82 LYS A N 1
ATOM 665 C CA . LYS A 1 82 ? 4.100 8.737 7.241 1.00 93.44 82 LYS A CA 1
ATOM 666 C C . LYS A 1 82 ? 4.235 9.739 6.093 1.00 93.44 82 LYS A C 1
ATOM 668 O O . LYS A 1 82 ? 3.426 10.663 5.980 1.00 93.44 82 LYS A O 1
ATOM 673 N N . ILE A 1 83 ? 5.277 9.597 5.278 1.00 93.88 83 ILE A N 1
ATOM 674 C CA . ILE A 1 83 ? 5.557 10.488 4.148 1.00 93.88 83 ILE A CA 1
ATOM 675 C C . ILE A 1 83 ? 4.575 10.192 3.008 1.00 93.88 83 ILE A C 1
ATOM 677 O O . ILE A 1 83 ? 3.842 11.082 2.573 1.00 93.88 83 ILE A O 1
ATOM 681 N N . TYR A 1 84 ? 4.506 8.936 2.564 1.00 94.69 84 TYR A N 1
ATOM 682 C CA . TYR A 1 84 ? 3.708 8.530 1.401 1.00 94.69 84 TYR A CA 1
ATOM 683 C C . TYR A 1 84 ? 2.300 8.076 1.783 1.00 94.69 84 TYR A C 1
ATOM 685 O O . TYR A 1 84 ? 1.340 8.340 1.062 1.00 94.69 84 TYR A O 1
ATOM 693 N N . SER A 1 85 ? 2.136 7.455 2.946 1.00 93.75 85 SER A N 1
ATOM 694 C CA . SER A 1 85 ? 0.831 7.080 3.495 1.00 93.75 85 SER A CA 1
ATOM 695 C C . SER A 1 85 ? -0.092 8.286 3.652 1.00 93.75 85 SER A C 1
ATOM 697 O O . SER A 1 85 ? -1.224 8.221 3.187 1.00 93.75 85 SER A O 1
ATOM 699 N N . LYS A 1 86 ? 0.394 9.425 4.172 1.00 94.50 86 LYS A N 1
ATOM 700 C CA . LYS A 1 86 ? -0.391 10.675 4.239 1.00 94.50 86 LYS A CA 1
ATOM 701 C C . LYS A 1 86 ? -0.792 11.202 2.865 1.00 94.50 86 LYS A C 1
ATOM 703 O O . LYS A 1 86 ? -1.894 11.729 2.715 1.00 94.50 86 LYS A O 1
ATOM 708 N N . MET A 1 87 ? 0.094 11.095 1.872 1.00 94.00 87 MET A N 1
ATOM 709 C CA . MET A 1 87 ? -0.223 11.462 0.490 1.00 94.00 87 MET A CA 1
ATOM 710 C C . MET A 1 87 ? -1.368 10.587 -0.031 1.00 94.00 87 MET A C 1
ATOM 712 O O . MET A 1 87 ? -2.376 11.116 -0.495 1.00 94.00 87 MET A O 1
ATOM 716 N N . TYR A 1 88 ? -1.273 9.265 0.127 1.00 94.62 88 TYR A N 1
ATOM 717 C CA . TYR A 1 88 ? -2.330 8.347 -0.296 1.00 94.62 88 TYR A CA 1
ATOM 718 C C . TYR A 1 88 ? -3.636 8.526 0.482 1.00 94.62 88 TYR A C 1
ATOM 720 O O . TYR A 1 88 ? -4.699 8.501 -0.128 1.00 94.62 88 TYR A O 1
ATOM 728 N N . GLU A 1 89 ? -3.588 8.742 1.794 1.00 94.25 89 GLU A N 1
ATOM 729 C CA . GLU A 1 89 ? -4.768 9.025 2.620 1.00 94.25 89 GLU A CA 1
ATOM 730 C C . GLU A 1 89 ? -5.475 10.300 2.164 1.00 94.25 89 GLU A C 1
ATOM 732 O O . GLU A 1 89 ? -6.698 10.313 2.051 1.00 94.25 89 GLU A O 1
ATOM 737 N N . ARG A 1 90 ? -4.725 11.353 1.823 1.00 94.25 90 ARG A N 1
ATOM 738 C CA . ARG A 1 90 ? -5.299 12.589 1.278 1.00 94.25 90 ARG A CA 1
ATOM 739 C C . ARG A 1 90 ? -5.917 12.381 -0.102 1.00 94.25 90 ARG A C 1
ATOM 741 O O . ARG A 1 90 ? -6.985 12.913 -0.375 1.00 94.25 90 ARG A O 1
ATOM 748 N N . GLU A 1 91 ? -5.233 11.656 -0.981 1.00 92.19 91 GLU A N 1
ATOM 749 C CA . GLU A 1 91 ? -5.667 11.481 -2.369 1.00 92.19 91 GLU A CA 1
ATOM 750 C C . GLU A 1 91 ? -6.790 10.455 -2.543 1.00 92.19 91 GLU A C 1
ATOM 752 O O . GLU A 1 91 ? -7.569 10.549 -3.490 1.00 92.19 91 GLU A O 1
ATOM 757 N N . LEU A 1 92 ? -6.824 9.431 -1.691 1.00 93.38 92 LEU A N 1
ATOM 758 C CA . LEU A 1 92 ? -7.684 8.258 -1.851 1.00 93.38 92 LEU A CA 1
ATOM 759 C C . LEU A 1 92 ? -8.681 8.091 -0.704 1.00 93.38 92 LEU A C 1
ATOM 761 O O . LEU A 1 92 ? -9.617 7.311 -0.859 1.00 93.38 92 LEU A O 1
ATOM 765 N N . GLY A 1 93 ? -8.486 8.767 0.431 1.00 82.50 93 GLY A N 1
ATOM 766 C CA . GLY A 1 93 ? -9.347 8.694 1.617 1.00 82.50 93 GLY A CA 1
ATOM 767 C C . GLY A 1 93 ? -10.602 9.565 1.549 1.00 82.50 93 GLY A C 1
ATOM 768 O O . GLY A 1 93 ? -11.475 9.426 2.400 1.00 82.50 93 GLY A O 1
ATOM 769 N N . THR A 1 94 ? -10.725 10.434 0.547 1.00 73.12 94 THR A N 1
ATOM 770 C CA . THR A 1 94 ? -11.964 11.166 0.266 1.00 73.12 94 THR A CA 1
ATOM 771 C C . THR A 1 94 ? -13.058 10.201 -0.200 1.00 73.12 94 THR A C 1
ATOM 773 O O . THR A 1 94 ? -12.830 9.364 -1.081 1.00 73.12 94 THR A O 1
ATOM 776 N N . ILE A 1 95 ? -14.220 10.303 0.454 1.00 52.81 95 ILE A N 1
ATOM 777 C CA . ILE A 1 95 ? -15.452 9.545 0.176 1.00 52.81 95 ILE A CA 1
ATOM 778 C C . ILE A 1 95 ? -16.066 10.027 -1.137 1.00 52.81 95 ILE A C 1
ATOM 780 O O . ILE A 1 95 ? -16.159 11.264 -1.309 1.00 52.81 95 ILE A O 1
#

InterPro domains:
  IPR005055 Insect odorant-binding protein A10/Ejaculatory bulb-specific protein 3 [PF03392] (1-85)
  IPR005055 Insect odorant-binding protein A10/Ejaculatory bulb-specific protein 3 [PTHR11257] (1-92)
  IPR036682 Insect odorant-binding protein A10/Ejaculatory bulb-specific protein 3 superfamily [G3DSA:1.10.2080.10] (1-94)
  IPR036682 Insect odorant-binding protein A10/Ejaculatory bulb-specific protein 3 superfamily [SSF100910] (1-93)